Protein AF-A0A2M7JPV6-F1 (afdb_monomer)

pLDDT: mean 78.29, std 13.8, range [40.5, 92.5]

Radius of gyration: 16.71 Å; Cα contacts (8 Å, |Δi|>4): 72; chains: 1; bounding box: 53×24×43 Å

Structure (mmCIF, N/CA/C/O backbone):
data_AF-A0A2M7JPV6-F1
#
_entry.id   AF-A0A2M7JPV6-F1
#
loop_
_atom_site.group_PDB
_atom_site.id
_atom_site.type_symbol
_atom_site.label_atom_id
_atom_site.label_alt_id
_atom_site.label_comp_id
_atom_site.label_asym_id
_atom_site.label_entity_id
_atom_site.label_seq_id
_atom_site.pdbx_PDB_ins_code
_atom_site.Cartn_x
_atom_site.Cartn_y
_atom_site.Cartn_z
_atom_site.occupancy
_atom_site.B_iso_or_equiv
_atom_site.auth_seq_id
_atom_site.auth_comp_id
_atom_site.auth_asym_id
_atom_site.auth_atom_id
_atom_site.pdbx_PDB_model_num
ATOM 1 N N . MET A 1 1 ? -37.017 -0.471 2.748 1.00 40.50 1 MET A N 1
ATOM 2 C CA . MET A 1 1 ? -36.386 -0.276 4.065 1.00 40.50 1 MET A CA 1
ATOM 3 C C . MET A 1 1 ? -35.110 0.481 3.758 1.00 40.50 1 MET A C 1
ATOM 5 O O . MET A 1 1 ? -34.078 -0.127 3.530 1.00 40.50 1 MET A O 1
ATOM 9 N N . GLU A 1 2 ? -35.266 1.781 3.513 1.00 44.31 2 GLU A N 1
ATOM 10 C CA . GLU A 1 2 ? -34.150 2.700 3.302 1.00 44.31 2 GLU A CA 1
ATOM 11 C C . GLU A 1 2 ? -33.531 2.916 4.681 1.00 44.31 2 GLU A C 1
ATOM 13 O O . GLU A 1 2 ? -34.176 3.471 5.568 1.00 44.31 2 GLU A O 1
ATOM 18 N N . GLU A 1 3 ? -32.347 2.347 4.902 1.00 50.41 3 GLU A N 1
ATOM 19 C CA . GLU A 1 3 ? -31.538 2.665 6.072 1.00 50.41 3 GLU A CA 1
ATOM 20 C C . GLU A 1 3 ? -31.143 4.138 5.950 1.00 50.41 3 GLU A C 1
ATOM 22 O O . GLU A 1 3 ? -30.344 4.507 5.086 1.00 50.41 3 GLU A O 1
ATOM 27 N N . GLU A 1 4 ? -31.741 4.993 6.783 1.00 46.75 4 GLU A N 1
ATOM 28 C CA . GLU A 1 4 ? -31.228 6.337 7.026 1.00 46.75 4 GLU A CA 1
ATOM 29 C C . GLU A 1 4 ? -29.856 6.190 7.683 1.00 46.75 4 GLU A C 1
ATOM 31 O O . GLU A 1 4 ? -29.722 6.073 8.898 1.00 46.75 4 GLU A O 1
ATOM 36 N N . MET A 1 5 ? -28.833 6.098 6.839 1.00 48.84 5 MET A N 1
ATOM 37 C CA . MET A 1 5 ? -27.442 6.035 7.244 1.00 48.84 5 MET A CA 1
ATOM 38 C C . MET A 1 5 ? -27.105 7.382 7.891 1.00 48.84 5 MET A C 1
ATOM 40 O O . MET A 1 5 ? -27.001 8.404 7.206 1.00 48.84 5 MET A O 1
ATOM 44 N N . ASP A 1 6 ? -27.028 7.387 9.224 1.00 55.44 6 ASP A N 1
ATOM 45 C CA . ASP A 1 6 ? -26.794 8.571 10.043 1.00 55.44 6 ASP A CA 1
ATOM 46 C C . ASP A 1 6 ? -25.567 9.327 9.512 1.00 55.44 6 ASP A C 1
ATOM 48 O O . ASP A 1 6 ? -24.463 8.793 9.371 1.00 55.44 6 ASP A O 1
ATOM 52 N N . SER A 1 7 ? -25.766 10.603 9.190 1.00 57.72 7 SER A N 1
ATOM 53 C CA . SER A 1 7 ? -24.721 11.516 8.722 1.00 57.72 7 SER A CA 1
ATOM 54 C C . SER A 1 7 ? -23.476 11.567 9.630 1.00 57.72 7 SER A C 1
ATOM 56 O O . SER A 1 7 ? -22.395 11.941 9.159 1.00 57.72 7 SER A O 1
ATOM 58 N N . GLY A 1 8 ? -23.599 11.163 10.903 1.00 54.12 8 GLY A N 1
ATOM 59 C CA . GLY A 1 8 ? -22.485 10.942 11.829 1.00 54.12 8 GLY A CA 1
ATOM 60 C C . GLY A 1 8 ? -21.592 9.753 11.455 1.00 54.12 8 GLY A C 1
ATOM 61 O O . GLY A 1 8 ? -20.374 9.920 11.382 1.00 54.12 8 GLY A O 1
ATOM 62 N N . GLU A 1 9 ? -22.172 8.594 11.127 1.00 51.44 9 GLU A N 1
ATOM 63 C CA . GLU A 1 9 ? -21.420 7.409 10.686 1.00 51.44 9 GLU A CA 1
ATOM 64 C C . GLU A 1 9 ? -20.731 7.667 9.342 1.00 51.44 9 GLU A C 1
ATOM 66 O O . GLU A 1 9 ? -19.546 7.385 9.183 1.00 51.44 9 GLU A O 1
ATOM 71 N N . LEU A 1 10 ? -21.415 8.299 8.384 1.00 53.50 10 LEU A N 1
ATOM 72 C CA . LEU A 1 10 ? -20.818 8.668 7.093 1.00 53.50 10 LEU A CA 1
ATOM 73 C C . LEU A 1 10 ? -19.556 9.527 7.244 1.00 53.50 10 LEU A C 1
ATOM 75 O O . LEU A 1 10 ? -18.565 9.312 6.547 1.00 53.50 10 LEU A O 1
ATOM 79 N N . LYS A 1 11 ? -19.560 10.487 8.173 1.00 55.19 11 LYS A N 1
ATOM 80 C CA . LYS A 1 11 ? -18.380 11.313 8.475 1.00 55.19 11 LYS A CA 1
ATOM 81 C C . LYS A 1 11 ? -17.237 10.499 9.077 1.00 55.19 11 LYS A C 1
ATOM 83 O O . LYS A 1 11 ? -16.074 10.790 8.806 1.00 55.19 11 LYS A O 1
ATOM 88 N N . GLU A 1 12 ? -17.567 9.484 9.864 1.00 56.62 12 GLU A N 1
ATOM 89 C CA . GLU A 1 12 ? -16.621 8.561 10.487 1.00 56.62 12 GLU A CA 1
ATOM 90 C C . GLU A 1 12 ? -15.955 7.624 9.458 1.00 56.62 12 GLU A C 1
ATOM 92 O O . GLU A 1 12 ? -14.770 7.296 9.580 1.00 56.62 12 GLU A O 1
ATOM 97 N N . TRP A 1 13 ? -16.694 7.252 8.406 1.00 54.31 13 TRP A N 1
ATOM 98 C CA . TRP A 1 13 ? -16.204 6.478 7.259 1.00 54.31 13 TRP A CA 1
ATOM 99 C C . TRP A 1 13 ? -15.408 7.316 6.247 1.00 54.31 13 TRP A C 1
ATOM 101 O O . TRP A 1 13 ? -14.476 6.804 5.631 1.00 54.31 13 TRP A O 1
ATOM 111 N N . VAL A 1 14 ? -15.747 8.599 6.080 1.00 47.47 14 VAL A N 1
ATOM 112 C CA . VAL A 1 14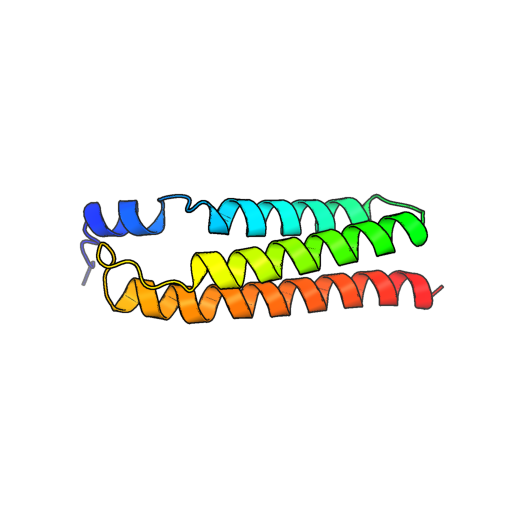 ? -15.086 9.525 5.134 1.00 47.47 14 VAL A CA 1
ATOM 113 C C . VAL A 1 14 ? -13.873 10.235 5.754 1.00 47.47 14 VAL A C 1
ATOM 115 O O . VAL A 1 14 ? -13.045 10.799 5.037 1.00 47.47 14 VAL A O 1
ATOM 118 N N . GLY A 1 15 ? -13.730 10.206 7.081 1.00 55.56 15 GLY A N 1
ATOM 119 C CA . GLY A 1 15 ? -12.593 10.794 7.782 1.00 55.56 15 GLY A CA 1
ATOM 120 C C . GLY A 1 15 ? -11.280 10.114 7.398 1.00 55.56 15 GLY A C 1
ATOM 121 O O . GLY A 1 15 ? -10.957 9.061 7.939 1.00 55.56 15 GLY A O 1
ATOM 122 N N . ILE A 1 16 ? -10.515 10.741 6.496 1.00 59.03 16 ILE A N 1
ATOM 123 C CA . ILE A 1 16 ? -9.169 10.308 6.095 1.00 59.03 16 ILE A CA 1
ATOM 124 C C . ILE A 1 16 ? -8.315 10.185 7.357 1.00 59.03 16 ILE A C 1
ATOM 126 O O . ILE A 1 16 ? -7.917 11.191 7.955 1.00 59.03 16 ILE A O 1
ATOM 130 N N . LYS A 1 17 ? -8.021 8.953 7.776 1.00 69.31 17 LYS A N 1
ATOM 131 C CA . LYS A 1 17 ? -7.093 8.717 8.877 1.00 69.31 17 LYS A CA 1
ATOM 132 C C . LYS A 1 17 ? -5.662 8.824 8.35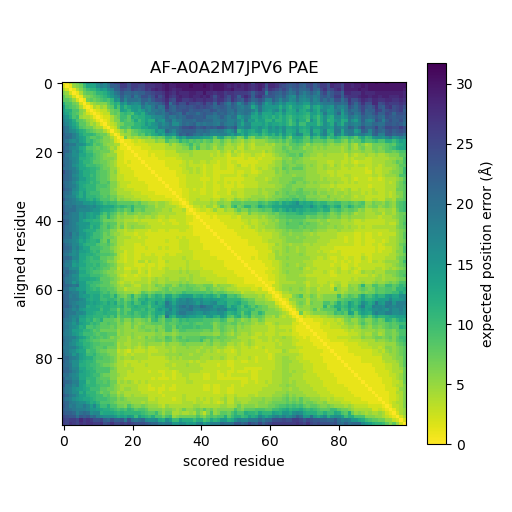3 1.00 69.31 17 LYS A C 1
ATOM 134 O O . LYS A 1 17 ? -5.395 8.525 7.190 1.00 69.31 17 LYS A O 1
ATOM 139 N N . PRO A 1 18 ? -4.693 9.202 9.203 1.00 71.69 18 PRO A N 1
ATOM 140 C CA . PRO A 1 18 ? -3.287 9.261 8.800 1.00 71.69 18 PRO A CA 1
ATOM 141 C C . PRO A 1 18 ? -2.764 7.916 8.265 1.00 71.69 18 PRO A C 1
ATOM 143 O O . PRO A 1 18 ? -1.867 7.894 7.427 1.00 71.69 18 PRO A O 1
ATOM 146 N N . ALA A 1 19 ? -3.354 6.793 8.691 1.00 79.31 19 ALA A N 1
ATOM 147 C CA . ALA A 1 19 ? -3.065 5.476 8.131 1.00 79.31 19 ALA A CA 1
ATOM 148 C C . ALA A 1 19 ? -3.501 5.338 6.659 1.00 79.31 19 ALA A C 1
ATOM 150 O O . ALA A 1 19 ? -2.805 4.693 5.877 1.00 79.31 19 ALA A O 1
ATOM 151 N N . ASP A 1 20 ? -4.593 5.984 6.249 1.00 79.31 20 ASP A N 1
ATOM 152 C CA . ASP A 1 20 ? -5.086 5.929 4.869 1.00 79.31 20 ASP A CA 1
ATOM 153 C C . ASP A 1 20 ? -4.148 6.684 3.923 1.00 79.31 20 ASP A C 1
ATOM 155 O O . ASP A 1 20 ? -3.896 6.226 2.812 1.00 79.31 20 ASP A O 1
ATOM 159 N N . LEU A 1 21 ? -3.523 7.774 4.389 1.00 83.19 21 LEU A N 1
ATOM 160 C CA . LEU A 1 21 ? -2.478 8.474 3.630 1.00 83.19 21 LEU A CA 1
ATOM 161 C C . LEU A 1 21 ? -1.286 7.566 3.310 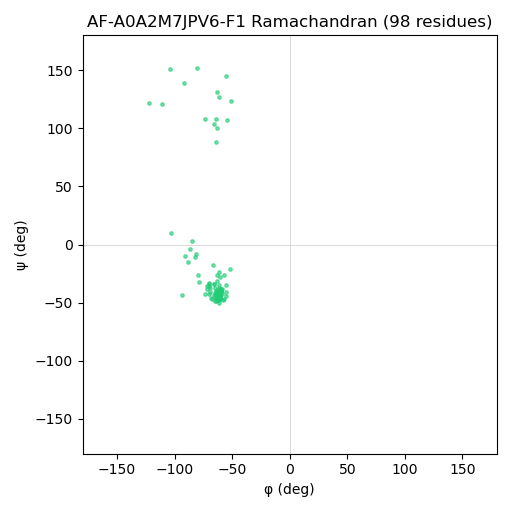1.00 83.19 21 LEU A C 1
ATOM 163 O O . LEU A 1 21 ? -0.739 7.638 2.211 1.00 83.19 21 LEU A O 1
ATOM 167 N N . LEU A 1 22 ? -0.899 6.690 4.239 1.00 85.31 22 LEU A N 1
ATOM 168 C CA . LEU A 1 22 ? 0.184 5.728 4.023 1.00 85.31 22 LEU A CA 1
ATOM 169 C C . LEU A 1 22 ? -0.214 4.644 3.011 1.00 85.31 22 LEU A C 1
ATOM 171 O O . LEU A 1 22 ? 0.605 4.251 2.177 1.00 85.31 22 LEU A O 1
ATOM 175 N N . VAL A 1 23 ? -1.474 4.195 3.034 1.00 85.06 23 VAL A N 1
ATOM 176 C CA . VAL A 1 23 ? -2.007 3.283 2.008 1.00 85.06 23 VAL A CA 1
ATOM 177 C C . VAL A 1 23 ? -2.007 3.971 0.642 1.00 85.06 23 VAL A C 1
ATOM 179 O O . VAL A 1 23 ? -1.477 3.407 -0.312 1.00 85.06 23 VAL A O 1
ATOM 182 N N . TYR A 1 24 ? -2.491 5.213 0.546 1.00 85.94 24 TYR A N 1
ATOM 183 C CA . TYR A 1 24 ? -2.470 5.974 -0.706 1.00 85.94 24 TYR A CA 1
ATOM 184 C C . TYR A 1 24 ? -1.051 6.207 -1.224 1.00 85.94 24 TYR A C 1
ATOM 186 O O . TYR A 1 24 ? -0.803 6.018 -2.413 1.00 85.94 24 TYR A O 1
ATOM 194 N N . ALA A 1 25 ? -0.099 6.540 -0.350 1.00 86.69 25 ALA A N 1
ATOM 195 C CA . ALA A 1 25 ? 1.307 6.666 -0.725 1.00 86.69 25 ALA A CA 1
ATOM 196 C C . ALA A 1 25 ? 1.872 5.343 -1.273 1.00 86.69 25 ALA A C 1
ATOM 198 O O . ALA A 1 25 ? 2.596 5.342 -2.269 1.00 86.69 25 ALA A O 1
ATOM 199 N N . SER A 1 26 ? 1.479 4.211 -0.681 1.00 86.81 26 SER A N 1
ATOM 200 C CA . SER A 1 26 ? 1.847 2.881 -1.180 1.00 86.81 26 SER A CA 1
ATOM 201 C C . SER A 1 26 ? 1.238 2.602 -2.559 1.00 86.81 26 SER A C 1
ATOM 203 O O . SER A 1 26 ? 1.928 2.109 -3.450 1.00 86.81 26 SER A O 1
ATOM 205 N N . CYS A 1 27 ? -0.027 2.971 -2.782 1.00 87.06 27 CYS A N 1
ATOM 206 C CA . CYS A 1 27 ? -0.674 2.859 -4.091 1.00 87.06 27 CYS A CA 1
ATOM 207 C C . CYS A 1 27 ? 0.021 3.722 -5.152 1.00 87.06 27 CYS A C 1
ATOM 209 O O . CYS A 1 27 ? 0.265 3.245 -6.258 1.00 87.06 27 CYS A O 1
ATOM 211 N N . VAL A 1 28 ? 0.394 4.962 -4.820 1.00 89.62 28 VAL A N 1
ATOM 212 C CA . VAL A 1 28 ? 1.151 5.842 -5.725 1.00 89.62 28 VAL A CA 1
ATOM 213 C C . VAL A 1 28 ? 2.501 5.223 -6.080 1.00 89.62 28 VAL A C 1
ATOM 215 O O . VAL A 1 28 ? 2.884 5.246 -7.248 1.00 89.62 28 VAL A O 1
ATOM 218 N N . ALA A 1 29 ? 3.196 4.614 -5.115 1.00 89.31 29 ALA A N 1
ATOM 219 C CA . ALA A 1 29 ? 4.452 3.915 -5.378 1.00 89.31 29 ALA A CA 1
ATOM 220 C C . ALA A 1 29 ? 4.267 2.740 -6.355 1.00 89.31 29 ALA A C 1
ATOM 222 O O . ALA A 1 29 ? 5.072 2.586 -7.270 1.00 89.31 29 ALA A O 1
ATOM 223 N N . ILE A 1 30 ? 3.189 1.958 -6.229 1.00 88.31 30 ILE A N 1
ATOM 224 C CA . ILE A 1 30 ? 2.851 0.881 -7.181 1.00 88.31 30 ILE A CA 1
ATOM 225 C C . ILE A 1 30 ? 2.580 1.439 -8.572 1.00 88.31 30 ILE A C 1
ATOM 227 O O . ILE A 1 30 ? 3.125 0.933 -9.549 1.00 88.31 30 ILE A O 1
ATOM 231 N N . VAL A 1 31 ? 1.774 2.496 -8.678 1.00 88.25 31 VAL A N 1
ATOM 232 C CA . VAL A 1 31 ? 1.500 3.144 -9.966 1.00 88.25 31 VAL A CA 1
ATOM 233 C C . VAL A 1 31 ? 2.799 3.664 -10.588 1.00 88.25 31 VAL A C 1
ATOM 235 O O . VAL A 1 31 ? 3.020 3.463 -11.778 1.00 88.25 31 VAL A O 1
ATOM 238 N N . ALA A 1 32 ? 3.699 4.252 -9.795 1.00 87.88 32 ALA A N 1
ATOM 239 C CA . ALA A 1 32 ? 4.997 4.729 -10.267 1.00 87.88 32 ALA A CA 1
ATOM 240 C C . ALA A 1 32 ? 5.888 3.602 -10.826 1.00 87.88 32 ALA A C 1
ATOM 242 O O . ALA A 1 32 ? 6.576 3.824 -11.824 1.00 87.88 32 ALA A O 1
ATOM 243 N N . MET A 1 33 ? 5.837 2.388 -10.261 1.00 86.62 33 MET A N 1
ATOM 244 C CA . MET A 1 33 ? 6.578 1.235 -10.801 1.00 86.62 33 MET A CA 1
ATOM 245 C C . MET A 1 33 ? 6.182 0.925 -12.252 1.00 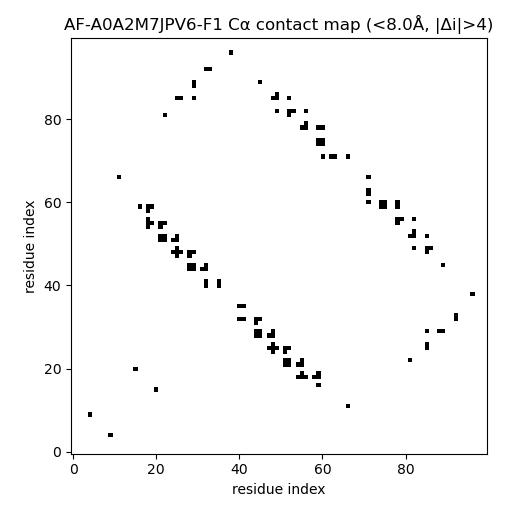86.62 33 MET A C 1
ATOM 247 O O . MET A 1 33 ? 7.042 0.671 -13.089 1.00 86.62 33 MET A O 1
ATOM 251 N N . TYR A 1 34 ? 4.899 1.048 -12.612 1.00 84.25 34 TYR A N 1
ATOM 252 C CA . TYR A 1 34 ? 4.449 0.797 -13.991 1.00 84.25 34 TYR A CA 1
ATOM 253 C C . TYR A 1 34 ? 5.047 1.762 -15.025 1.00 84.25 34 TYR A C 1
ATOM 255 O O . TYR A 1 34 ? 5.176 1.403 -16.196 1.00 84.25 34 TYR A O 1
ATOM 263 N N . PHE A 1 35 ? 5.431 2.971 -14.614 1.00 86.06 35 PHE A N 1
ATOM 264 C CA . PHE A 1 35 ? 6.054 3.959 -15.500 1.00 86.06 35 PHE A CA 1
ATOM 265 C C . PHE A 1 35 ? 7.580 3.863 -15.532 1.00 86.06 35 PHE A C 1
ATOM 267 O O . PHE A 1 35 ? 8.226 4.503 -16.368 1.00 86.06 35 PHE A O 1
ATOM 274 N N . THR A 1 36 ? 8.171 3.067 -14.644 1.00 83.25 36 THR A N 1
ATOM 275 C CA . THR A 1 36 ? 9.618 3.001 -14.497 1.00 83.25 36 THR A CA 1
ATOM 276 C C . THR A 1 36 ? 10.200 1.903 -15.389 1.00 83.25 36 THR A C 1
ATOM 278 O O . THR A 1 36 ? 9.645 0.819 -15.544 1.00 83.25 36 THR A O 1
ATOM 281 N N . LYS A 1 37 ? 11.337 2.193 -16.035 1.00 81.75 37 LYS A N 1
ATOM 282 C CA . LYS A 1 37 ? 12.030 1.265 -16.954 1.00 81.75 37 LYS A CA 1
ATOM 283 C C . LYS A 1 37 ? 13.271 0.609 -16.338 1.00 81.75 37 LYS A C 1
ATOM 285 O O . LYS A 1 37 ? 14.065 0.009 -17.052 1.00 81.75 37 LYS A O 1
ATOM 290 N N . SER A 1 38 ? 13.470 0.767 -15.033 1.00 83.38 38 SER A N 1
ATOM 291 C CA . SER A 1 38 ? 14.645 0.274 -14.318 1.00 83.38 38 SE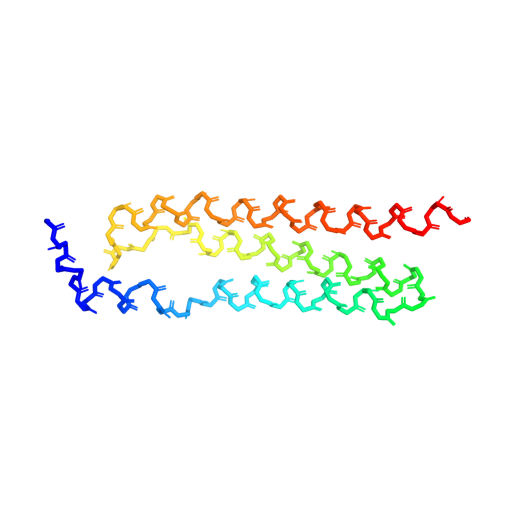R A CA 1
ATOM 292 C C . SER A 1 38 ? 14.214 -0.659 -13.200 1.00 83.38 38 SER A C 1
ATOM 294 O O . SER A 1 38 ? 13.514 -0.240 -12.279 1.00 83.38 38 SER A O 1
ATOM 296 N N . ILE A 1 39 ? 14.705 -1.897 -13.247 1.00 84.81 39 ILE A N 1
ATOM 297 C CA . ILE A 1 39 ? 14.432 -2.909 -12.223 1.00 84.81 39 ILE A CA 1
ATOM 298 C C . ILE A 1 39 ? 14.927 -2.490 -10.832 1.00 84.81 39 ILE A C 1
ATOM 300 O O . ILE A 1 39 ? 14.354 -2.878 -9.815 1.00 84.81 39 ILE A O 1
ATOM 304 N N . LEU A 1 40 ? 15.970 -1.655 -10.782 1.00 87.19 40 LEU A N 1
ATOM 305 C CA . LEU A 1 40 ? 16.542 -1.145 -9.538 1.00 87.19 40 LEU A CA 1
ATOM 306 C C . LEU A 1 40 ? 15.597 -0.145 -8.858 1.00 87.19 40 LEU A C 1
ATOM 308 O O . LEU A 1 40 ? 15.398 -0.210 -7.646 1.00 87.19 40 LEU A O 1
ATOM 312 N N . LEU A 1 41 ? 14.983 0.747 -9.643 1.00 87.69 41 LEU A N 1
ATOM 313 C CA . LEU A 1 41 ? 13.979 1.689 -9.143 1.00 87.69 41 LEU A CA 1
ATOM 314 C C . LEU A 1 41 ? 12.684 0.971 -8.752 1.00 87.69 41 LEU A C 1
A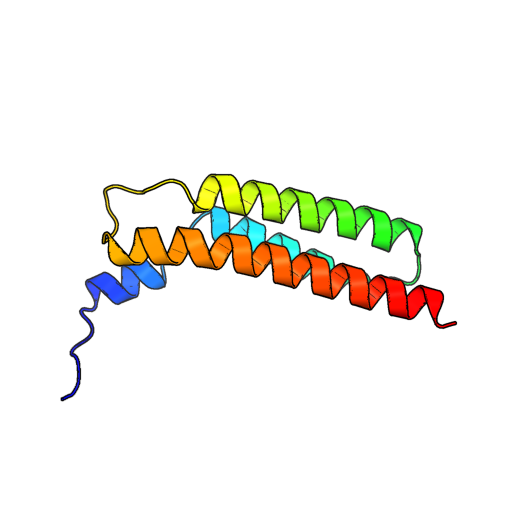TOM 316 O O . LEU A 1 41 ? 12.136 1.281 -7.698 1.00 87.69 41 LEU A O 1
ATOM 320 N N . ASP A 1 42 ? 12.242 -0.015 -9.536 1.00 86.81 42 ASP A N 1
ATOM 321 C CA . ASP A 1 42 ? 11.073 -0.839 -9.195 1.00 86.81 42 ASP A CA 1
ATOM 322 C C . ASP A 1 42 ? 11.276 -1.585 -7.878 1.00 86.81 42 ASP A C 1
ATOM 324 O O . ASP A 1 42 ? 10.401 -1.585 -7.014 1.00 86.81 42 ASP A O 1
ATOM 328 N N . SER A 1 43 ? 12.466 -2.155 -7.679 1.00 86.94 43 SER A N 1
ATOM 329 C CA . SER A 1 43 ? 12.827 -2.818 -6.425 1.00 86.94 43 SER A CA 1
ATOM 330 C C . SER A 1 43 ? 12.785 -1.846 -5.248 1.00 86.94 43 SER A C 1
ATOM 332 O O . SER A 1 43 ? 12.149 -2.144 -4.237 1.00 86.94 43 SER A O 1
ATOM 334 N N . ALA A 1 44 ? 13.379 -0.657 -5.381 1.00 91.88 44 ALA A N 1
ATOM 335 C CA . ALA A 1 44 ? 13.344 0.357 -4.328 1.00 91.88 44 ALA A CA 1
ATOM 336 C C . ALA A 1 44 ? 11.910 0.816 -4.010 1.00 91.88 44 ALA A C 1
ATOM 338 O O . ALA A 1 44 ? 11.512 0.838 -2.844 1.00 91.88 44 ALA A O 1
ATOM 339 N N . LEU A 1 45 ? 11.110 1.117 -5.037 1.00 89.94 45 LEU A N 1
ATOM 340 C CA . LEU A 1 45 ? 9.702 1.488 -4.889 1.00 89.94 45 LEU A CA 1
ATOM 341 C C . LEU A 1 45 ? 8.902 0.370 -4.216 1.00 89.94 45 LEU A C 1
ATOM 343 O O . LEU A 1 45 ? 8.047 0.661 -3.382 1.00 89.94 45 LEU A O 1
ATOM 347 N N . SER A 1 46 ? 9.165 -0.897 -4.554 1.00 89.94 46 SER A N 1
ATOM 348 C CA . SER A 1 46 ? 8.453 -2.041 -3.975 1.00 89.94 46 SER A CA 1
ATOM 349 C C . SER A 1 46 ? 8.702 -2.168 -2.479 1.00 89.94 46 SER A C 1
ATOM 351 O O . SER A 1 46 ? 7.756 -2.342 -1.712 1.00 89.94 46 SER A O 1
ATOM 353 N N . VAL A 1 47 ? 9.949 -1.968 -2.042 1.00 92.50 47 VAL A N 1
ATOM 354 C CA . VAL A 1 47 ? 10.301 -1.959 -0.619 1.00 92.50 47 VAL A CA 1
ATOM 355 C C . VAL A 1 47 ? 9.602 -0.799 0.085 1.00 92.50 47 VAL A C 1
ATOM 357 O O . VAL A 1 47 ? 9.004 -0.999 1.140 1.00 92.50 47 VAL A O 1
ATOM 360 N N . VAL A 1 48 ? 9.614 0.397 -0.512 1.00 92.31 48 VAL A N 1
ATOM 361 C CA . VAL A 1 48 ? 8.931 1.574 0.044 1.00 92.31 48 VAL A CA 1
ATOM 362 C C . VAL A 1 48 ? 7.425 1.330 0.178 1.00 92.31 48 VAL A C 1
ATOM 364 O O . VAL A 1 48 ? 6.869 1.582 1.245 1.00 92.31 48 VAL A O 1
ATOM 367 N N . ALA A 1 49 ? 6.770 0.788 -0.852 1.00 89.50 49 ALA A N 1
ATOM 368 C CA . ALA A 1 49 ? 5.341 0.475 -0.830 1.00 89.50 49 ALA A CA 1
ATOM 369 C C . ALA A 1 49 ? 4.988 -0.552 0.260 1.00 89.50 49 ALA A C 1
ATOM 371 O O . ALA A 1 49 ? 4.007 -0.376 0.982 1.00 89.50 49 ALA A O 1
ATOM 372 N N . ILE A 1 50 ? 5.807 -1.597 0.425 1.00 91.06 50 ILE A N 1
ATOM 373 C CA . ILE A 1 50 ? 5.610 -2.609 1.471 1.00 91.06 50 ILE A CA 1
ATOM 374 C C . ILE A 1 50 ? 5.764 -1.986 2.858 1.00 91.06 50 ILE A C 1
ATOM 376 O O . ILE A 1 50 ? 4.901 -2.179 3.711 1.00 91.06 50 ILE A O 1
ATOM 380 N N . VAL A 1 51 ? 6.833 -1.219 3.094 1.00 92.06 51 VAL A N 1
ATOM 381 C CA . VAL A 1 51 ? 7.092 -0.593 4.400 1.00 92.06 51 VAL A CA 1
ATOM 382 C C . VAL A 1 51 ? 5.967 0.370 4.773 1.00 92.06 51 VAL A C 1
ATOM 384 O O . VAL A 1 51 ? 5.449 0.296 5.887 1.00 92.06 51 VAL A O 1
ATOM 387 N N . LEU A 1 52 ? 5.541 1.229 3.844 1.00 89.38 52 LEU A N 1
ATOM 388 C CA . LEU A 1 52 ? 4.433 2.159 4.068 1.00 89.38 52 LEU A CA 1
ATOM 389 C C . LEU A 1 52 ? 3.129 1.422 4.394 1.00 89.38 52 LEU A C 1
ATOM 391 O O . LEU A 1 52 ? 2.422 1.825 5.319 1.00 89.38 52 LEU A O 1
ATOM 395 N N . CYS A 1 53 ? 2.840 0.318 3.705 1.00 88.06 53 CYS A N 1
ATOM 396 C CA . CYS A 1 53 ? 1.644 -0.472 3.970 1.00 88.06 53 CYS A CA 1
ATOM 397 C C . CYS A 1 53 ? 1.712 -1.249 5.296 1.00 88.06 53 CYS A C 1
ATOM 399 O O . CYS A 1 53 ? 0.719 -1.348 6.014 1.00 88.06 53 CYS A O 1
ATOM 401 N N . ILE A 1 54 ? 2.881 -1.758 5.690 1.00 88.56 54 ILE A N 1
ATOM 402 C CA . ILE A 1 54 ? 3.049 -2.385 7.009 1.00 88.56 54 ILE A CA 1
ATOM 403 C C . ILE A 1 54 ? 2.813 -1.350 8.113 1.00 88.56 54 ILE A C 1
ATOM 405 O O . ILE A 1 54 ? 2.063 -1.610 9.055 1.00 88.56 54 ILE A O 1
ATOM 409 N N . ILE A 1 55 ? 3.408 -0.159 7.988 1.00 87.69 55 ILE A N 1
ATOM 410 C CA . ILE A 1 55 ? 3.204 0.928 8.954 1.00 87.69 55 ILE A CA 1
ATOM 411 C C . ILE A 1 55 ? 1.724 1.328 8.988 1.00 87.69 55 ILE A C 1
ATOM 413 O O . ILE A 1 55 ? 1.171 1.493 10.077 1.00 87.69 55 ILE A O 1
ATOM 417 N N . SER A 1 56 ? 1.059 1.423 7.832 1.00 86.06 56 SER A N 1
ATOM 418 C CA . SER A 1 56 ? -0.371 1.735 7.779 1.00 86.06 56 SER A CA 1
ATOM 419 C C . SER A 1 56 ? -1.221 0.679 8.480 1.00 86.06 56 SER A C 1
ATOM 421 O O . SER A 1 56 ? -2.142 1.046 9.202 1.00 86.06 56 SER A O 1
ATOM 423 N N . CYS A 1 57 ? -0.870 -0.607 8.374 1.00 85.31 57 CYS A N 1
ATOM 424 C CA . CYS A 1 57 ? -1.529 -1.668 9.130 1.00 85.31 57 CYS A CA 1
ATOM 425 C C . CYS A 1 57 ? -1.361 -1.468 10.638 1.00 85.31 57 CYS A C 1
ATOM 427 O O . CYS A 1 57 ? -2.347 -1.473 11.370 1.00 85.31 57 CYS A O 1
ATOM 429 N N . PHE A 1 58 ? -0.139 -1.247 11.127 1.00 83.62 58 PHE A N 1
ATOM 430 C CA . PHE A 1 58 ? 0.089 -1.051 12.564 1.00 83.62 58 PHE A CA 1
ATOM 431 C C . PHE A 1 58 ? -0.645 0.173 13.122 1.00 83.62 58 PHE A C 1
ATOM 433 O O . PHE A 1 58 ? -1.219 0.106 14.210 1.00 83.62 58 PHE A O 1
ATOM 440 N N . VAL A 1 59 ? -0.639 1.282 12.383 1.00 83.25 59 VAL A N 1
ATOM 441 C CA . VAL A 1 59 ? -1.304 2.523 12.799 1.00 83.25 59 VAL A CA 1
ATOM 442 C C . VAL A 1 59 ? -2.824 2.398 12.673 1.00 83.25 59 VAL A C 1
ATOM 444 O O . VAL A 1 59 ? -3.548 2.817 13.571 1.00 83.25 59 VAL A O 1
ATOM 447 N N . GLY A 1 60 ? -3.311 1.804 11.587 1.00 76.81 60 GLY A N 1
ATOM 448 C CA . GLY A 1 60 ? -4.727 1.722 11.241 1.00 76.81 60 GLY A CA 1
ATOM 449 C C . GLY A 1 60 ? -5.513 0.642 11.988 1.00 76.81 60 GLY A C 1
ATOM 450 O O . GLY A 1 60 ? -6.714 0.799 12.200 1.00 76.81 60 GLY A O 1
ATOM 451 N N . MET A 1 61 ? -4.852 -0.431 12.437 1.00 80.44 61 MET A N 1
ATOM 452 C CA . MET A 1 61 ? -5.475 -1.491 13.245 1.00 80.44 61 MET A CA 1
ATOM 453 C C . MET A 1 61 ? -5.598 -1.142 14.734 1.00 80.44 61 MET A C 1
ATOM 455 O O . MET A 1 61 ? -6.222 -1.904 15.484 1.00 80.44 61 MET A O 1
ATOM 459 N N . ARG A 1 62 ? -5.003 -0.031 15.195 1.00 80.19 62 ARG A N 1
ATOM 460 C CA . ARG A 1 62 ? -5.210 0.438 16.570 1.00 80.19 62 ARG A CA 1
ATOM 461 C C . ARG A 1 62 ? -6.688 0.750 16.775 1.00 80.19 62 ARG A C 1
ATOM 463 O O . ARG A 1 62 ? -7.283 1.495 16.001 1.00 80.19 62 ARG A O 1
ATOM 470 N N . ALA A 1 63 ? -7.255 0.159 17.824 1.00 69.94 63 ALA A N 1
ATOM 471 C CA . ALA A 1 63 ? -8.622 0.440 18.225 1.00 69.94 63 ALA A CA 1
ATOM 472 C C . ALA A 1 63 ? -8.727 1.909 18.641 1.00 69.94 63 ALA A C 1
ATOM 474 O O . ALA A 1 63 ? -7.895 2.402 19.402 1.00 69.94 63 ALA A O 1
ATOM 475 N N . ASP A 1 64 ? -9.734 2.587 18.112 1.00 72.12 64 ASP A N 1
ATOM 476 C CA . ASP A 1 64 ? -10.051 3.967 18.449 1.00 72.12 64 ASP A CA 1
ATOM 477 C C . ASP A 1 64 ? -11.366 3.958 19.224 1.00 72.12 64 ASP A C 1
ATOM 479 O O . ASP A 1 64 ? -12.376 3.442 18.739 1.00 72.12 64 ASP A O 1
ATOM 483 N N . GLU A 1 65 ? -11.322 4.468 20.451 1.00 71.75 65 GLU A N 1
ATOM 484 C CA . GLU A 1 65 ? -12.450 4.488 21.391 1.00 71.75 65 GLU A CA 1
ATOM 485 C C . GLU A 1 65 ? -13.591 5.392 20.902 1.00 71.75 65 GLU A C 1
ATOM 487 O O . GLU A 1 65 ? -14.724 5.248 21.348 1.00 71.75 65 GLU A O 1
ATOM 492 N N . ASN A 1 66 ? -13.302 6.286 19.947 1.00 69.00 66 ASN A N 1
ATOM 493 C CA . ASN A 1 66 ? -14.277 7.187 19.334 1.00 69.00 66 ASN A CA 1
ATOM 494 C C . ASN A 1 66 ? -15.017 6.569 18.142 1.00 69.00 66 ASN A C 1
ATOM 496 O O . ASN A 1 66 ? -15.869 7.235 17.563 1.00 69.00 66 ASN A O 1
ATOM 500 N N . LEU A 1 67 ? -14.664 5.346 17.732 1.00 68.12 67 LEU A N 1
ATOM 501 C CA . LEU A 1 67 ? -15.309 4.663 16.615 1.00 68.12 67 LEU A CA 1
ATOM 502 C C . LEU A 1 67 ? -16.263 3.574 17.093 1.00 68.12 67 LEU A C 1
ATOM 504 O O . LEU A 1 67 ? -15.995 2.882 18.081 1.00 68.12 67 LEU A O 1
ATOM 508 N N . SER A 1 68 ? -17.301 3.316 16.299 1.00 74.75 68 SER A N 1
ATOM 509 C CA . SER A 1 68 ? -18.153 2.142 16.495 1.00 74.75 68 SER A CA 1
ATOM 510 C C . SER A 1 68 ? -17.329 0.843 16.503 1.00 74.75 68 SER A C 1
ATOM 512 O O . SER A 1 68 ? -16.344 0.678 15.769 1.00 74.75 68 SER A O 1
ATOM 514 N N . GLY A 1 69 ? -17.747 -0.126 17.326 1.00 74.94 69 GLY A N 1
ATOM 515 C CA . GLY A 1 69 ? -17.113 -1.445 17.405 1.00 74.94 69 GLY A CA 1
ATOM 516 C C . GLY A 1 69 ? -17.044 -2.145 16.043 1.00 74.94 69 GLY A C 1
ATOM 517 O O . GLY A 1 69 ? -16.039 -2.786 15.734 1.00 74.94 69 GLY A O 1
ATOM 518 N N . PHE A 1 70 ? -18.056 -1.942 15.192 1.00 76.62 70 PHE A N 1
ATOM 519 C CA . PHE A 1 70 ? -18.069 -2.444 13.818 1.00 76.62 70 PHE A CA 1
ATOM 520 C C . PHE A 1 70 ? -16.957 -1.814 12.968 1.00 76.62 70 PHE A C 1
ATOM 522 O O . PHE A 1 70 ? -16.165 -2.534 12.362 1.00 76.62 70 PHE A O 1
ATOM 529 N N . THR A 1 71 ? -16.811 -0.487 12.997 1.00 75.56 71 THR A N 1
ATOM 530 C CA . THR A 1 71 ? -15.761 0.242 12.269 1.00 75.56 71 THR A CA 1
ATOM 531 C C . THR A 1 71 ? -14.356 -0.203 12.691 1.00 75.56 71 THR A C 1
ATOM 533 O O . THR A 1 71 ? -13.465 -0.358 11.852 1.00 75.56 71 THR A O 1
ATOM 536 N N . ASN A 1 72 ? -14.144 -0.460 13.985 1.00 77.38 72 ASN A N 1
ATOM 537 C CA . ASN A 1 72 ? -12.879 -0.998 14.495 1.00 77.38 72 ASN A CA 1
ATOM 538 C C . ASN A 1 72 ? -12.589 -2.419 13.974 1.00 77.38 72 ASN A C 1
ATOM 540 O O . ASN A 1 72 ? -11.436 -2.740 13.677 1.00 77.38 72 ASN A O 1
ATOM 544 N N . VAL A 1 73 ? -13.610 -3.271 13.828 1.00 81.44 73 VAL A N 1
ATOM 545 C CA . VAL A 1 73 ? -13.462 -4.605 13.220 1.00 81.44 73 VAL A CA 1
ATOM 546 C C . VAL A 1 73 ? -13.157 -4.492 11.730 1.00 81.44 73 VAL A C 1
ATOM 548 O O . VAL A 1 73 ? -12.212 -5.124 11.260 1.00 81.44 73 VAL A O 1
ATOM 551 N N . VAL A 1 74 ? -13.889 -3.649 10.999 1.00 82.19 74 VAL A N 1
ATOM 552 C CA . VAL A 1 74 ? -13.661 -3.427 9.564 1.00 82.19 74 VAL A CA 1
ATOM 553 C C . VAL A 1 74 ? -12.228 -2.965 9.315 1.00 82.19 74 VAL A C 1
ATOM 555 O O . VAL A 1 74 ? -11.538 -3.559 8.492 1.00 82.19 74 VAL A O 1
ATOM 558 N N . LYS A 1 75 ? -11.725 -1.988 10.078 1.00 79.56 75 LYS A N 1
ATOM 559 C CA . LYS A 1 75 ? -10.332 -1.523 9.975 1.00 79.56 75 LYS A CA 1
ATOM 560 C C . LYS A 1 75 ? -9.324 -2.661 10.156 1.00 79.56 75 LYS A C 1
ATOM 562 O O . LYS A 1 75 ? -8.401 -2.795 9.356 1.00 79.56 75 LYS A O 1
ATOM 567 N N . LYS A 1 76 ? -9.531 -3.534 11.146 1.00 81.25 76 LYS A N 1
ATOM 568 C CA . LYS A 1 76 ? -8.663 -4.702 11.383 1.00 81.25 76 LYS A CA 1
ATOM 569 C C . LYS A 1 76 ? -8.623 -5.693 10.223 1.00 81.25 76 LYS A C 1
ATOM 571 O O . LYS A 1 76 ? -7.645 -6.421 10.116 1.00 81.25 76 LYS A O 1
ATOM 576 N N . VAL A 1 77 ? -9.645 -5.725 9.371 1.00 85.50 77 VAL A N 1
ATOM 577 C CA . VAL A 1 77 ? -9.692 -6.595 8.187 1.00 85.50 77 VAL A CA 1
ATOM 578 C C . VAL A 1 77 ? -9.185 -5.869 6.940 1.00 85.50 77 VAL A C 1
ATOM 580 O O . VAL A 1 77 ? -8.392 -6.427 6.185 1.00 85.50 77 VAL A O 1
ATOM 583 N N . VAL A 1 78 ? -9.590 -4.614 6.737 1.00 85.75 78 VAL A N 1
ATOM 584 C CA . VAL A 1 78 ? -9.282 -3.841 5.525 1.00 85.75 78 VAL A CA 1
ATOM 585 C C . VAL A 1 78 ? -7.783 -3.581 5.383 1.00 85.75 78 VAL A C 1
ATOM 587 O O . VAL A 1 78 ? -7.248 -3.800 4.299 1.00 85.75 78 VAL A O 1
ATOM 590 N N . TYR A 1 79 ? -7.077 -3.189 6.451 1.00 84.88 79 TYR A N 1
ATOM 591 C CA . TYR A 1 79 ? -5.638 -2.908 6.344 1.00 84.88 79 TYR A CA 1
ATOM 592 C C . TYR A 1 79 ? -4.811 -4.146 5.929 1.00 84.88 79 TYR A C 1
ATOM 594 O O . TYR A 1 79 ? -4.046 -4.039 4.967 1.00 84.88 79 TYR A O 1
ATOM 602 N N . PRO A 1 80 ? -4.987 -5.337 6.542 1.00 85.56 80 PRO A N 1
ATOM 603 C CA . PRO A 1 80 ? -4.341 -6.558 6.057 1.00 85.56 80 PRO A CA 1
ATOM 604 C C . PRO A 1 80 ? -4.716 -6.928 4.619 1.00 85.56 80 PRO A C 1
ATOM 606 O O . PRO A 1 80 ? -3.848 -7.344 3.854 1.00 85.56 80 PRO A O 1
ATOM 609 N N . VAL A 1 81 ? -5.983 -6.760 4.224 1.00 89.38 81 VAL A N 1
ATOM 610 C CA . VAL A 1 81 ? -6.416 -7.014 2.839 1.00 89.38 81 VAL A CA 1
ATOM 611 C C . VAL A 1 81 ? -5.694 -6.079 1.863 1.00 89.38 81 VAL A C 1
ATOM 613 O O . VAL A 1 81 ? -5.229 -6.537 0.817 1.00 89.38 81 VAL A O 1
ATOM 616 N N . CYS A 1 82 ? -5.515 -4.802 2.214 1.00 88.00 82 CYS A N 1
ATOM 617 C CA . CYS A 1 82 ? -4.717 -3.862 1.425 1.00 88.00 82 CYS A CA 1
ATOM 618 C C . CYS A 1 82 ? -3.255 -4.308 1.301 1.00 88.00 82 CYS A C 1
ATOM 620 O O . CYS A 1 82 ? -2.704 -4.250 0.203 1.00 88.00 82 CYS A O 1
ATOM 622 N N . LEU A 1 83 ? -2.639 -4.807 2.378 1.00 88.00 83 LEU A N 1
ATOM 623 C CA . LEU A 1 83 ? -1.276 -5.344 2.328 1.00 88.00 83 LEU A CA 1
ATOM 624 C C . LEU A 1 83 ? -1.167 -6.528 1.362 1.00 88.00 83 LEU A C 1
ATOM 626 O O . LEU A 1 83 ? -0.256 -6.564 0.535 1.00 88.00 83 LEU A O 1
ATOM 630 N N . VAL A 1 84 ? -2.117 -7.465 1.418 1.00 91.19 84 VAL A N 1
ATOM 631 C CA . VAL A 1 84 ? -2.163 -8.602 0.487 1.00 91.19 84 VAL A CA 1
ATOM 632 C C . VAL A 1 84 ? -2.303 -8.119 -0.958 1.00 91.19 84 VAL A C 1
ATOM 634 O O . VAL A 1 84 ? -1.550 -8.567 -1.820 1.00 91.19 84 VAL A O 1
ATOM 637 N N . ALA A 1 85 ? -3.202 -7.171 -1.231 1.00 90.88 85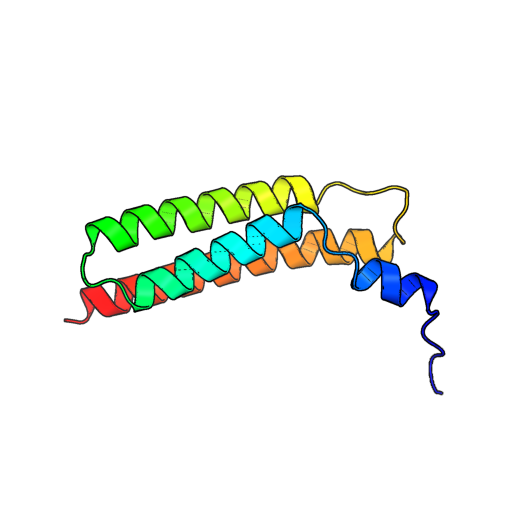 ALA A N 1
ATOM 638 C CA . ALA A 1 85 ? -3.376 -6.614 -2.572 1.00 90.88 85 ALA A CA 1
ATOM 639 C C . ALA A 1 85 ? -2.090 -5.946 -3.093 1.00 90.88 85 ALA A C 1
ATOM 641 O O . ALA A 1 85 ? -1.696 -6.169 -4.237 1.00 90.88 85 ALA A O 1
ATOM 642 N N . ILE A 1 86 ? -1.396 -5.182 -2.244 1.00 89.62 86 ILE A N 1
ATOM 643 C CA . ILE A 1 86 ? -0.116 -4.543 -2.577 1.00 89.62 86 ILE A CA 1
ATOM 644 C C . ILE A 1 86 ? 0.950 -5.581 -2.935 1.00 89.62 86 ILE A C 1
ATOM 646 O O . ILE A 1 86 ? 1.627 -5.431 -3.953 1.00 89.62 86 ILE A O 1
ATOM 650 N N . LEU A 1 87 ? 1.068 -6.660 -2.158 1.00 91.00 87 LEU A N 1
ATOM 651 C CA . LEU A 1 87 ? 2.004 -7.748 -2.451 1.00 91.00 87 LEU A CA 1
ATOM 652 C C . LEU A 1 87 ? 1.688 -8.431 -3.788 1.00 91.00 87 LEU A C 1
ATOM 654 O O . LEU A 1 87 ? 2.606 -8.704 -4.561 1.00 91.00 87 LEU A O 1
ATOM 658 N N . VAL A 1 88 ? 0.406 -8.656 -4.091 1.00 92.38 88 VAL A N 1
ATOM 659 C CA . VAL A 1 88 ? -0.028 -9.217 -5.379 1.00 92.38 88 VAL A CA 1
ATOM 660 C C . VAL A 1 88 ? 0.356 -8.292 -6.536 1.00 92.38 88 VAL A C 1
ATOM 662 O O . VAL A 1 88 ? 0.918 -8.764 -7.521 1.00 92.38 88 VAL A O 1
ATOM 665 N N . PHE A 1 89 ? 0.127 -6.981 -6.425 1.00 90.50 89 PHE A N 1
ATOM 666 C CA . PHE A 1 89 ? 0.504 -6.036 -7.483 1.00 90.50 89 PHE A CA 1
ATOM 667 C C . PHE A 1 89 ? 2.015 -5.959 -7.706 1.00 90.50 89 PHE A C 1
ATOM 669 O O . PHE A 1 89 ? 2.458 -5.918 -8.854 1.00 90.50 89 PHE A O 1
ATOM 676 N N . ILE A 1 90 ? 2.805 -5.978 -6.630 1.00 89.69 90 ILE A N 1
ATOM 677 C CA . ILE A 1 90 ? 4.268 -6.018 -6.720 1.00 89.69 90 ILE A CA 1
ATOM 678 C C . ILE A 1 90 ? 4.717 -7.303 -7.421 1.00 89.69 90 ILE A C 1
ATOM 680 O O . ILE A 1 90 ? 5.519 -7.244 -8.353 1.00 89.69 90 ILE A O 1
ATOM 684 N N . TYR A 1 91 ? 4.165 -8.453 -7.026 1.00 89.75 91 TYR A N 1
ATOM 685 C CA . TYR A 1 91 ? 4.464 -9.737 -7.658 1.00 89.75 91 TYR A CA 1
ATOM 686 C C . TYR A 1 91 ? 4.139 -9.725 -9.157 1.00 89.75 91 TYR A C 1
ATOM 688 O O . TYR A 1 91 ? 4.995 -10.076 -9.969 1.00 89.75 91 TYR A O 1
ATOM 696 N N . LEU A 1 92 ? 2.947 -9.247 -9.535 1.00 89.19 92 LEU A N 1
ATOM 697 C CA . LEU A 1 92 ? 2.543 -9.123 -10.937 1.00 89.19 92 LEU A CA 1
ATOM 698 C C . LEU A 1 92 ? 3.508 -8.225 -11.726 1.00 89.19 92 LEU A C 1
ATOM 700 O O . LEU A 1 92 ? 3.931 -8.595 -12.825 1.00 89.19 92 LEU A O 1
ATOM 704 N N . ASN A 1 93 ? 3.931 -7.094 -11.155 1.00 86.25 93 ASN A N 1
ATOM 705 C CA . ASN A 1 93 ? 4.902 -6.219 -11.810 1.00 86.25 93 ASN A CA 1
ATOM 706 C C . ASN A 1 93 ? 6.267 -6.904 -12.009 1.00 86.25 93 ASN A C 1
ATOM 708 O O . ASN A 1 93 ? 6.860 -6.771 -13.074 1.00 86.25 93 ASN A O 1
ATOM 712 N N . PHE A 1 94 ? 6.752 -7.704 -11.054 1.00 84.38 94 PHE A N 1
ATOM 713 C CA . PHE A 1 94 ? 7.990 -8.473 -11.242 1.00 84.38 94 PHE A CA 1
ATOM 714 C C . PHE A 1 94 ? 7.845 -9.624 -12.243 1.00 84.38 94 PHE A C 1
ATOM 716 O O . PHE A 1 94 ? 8.764 -9.870 -13.024 1.00 84.38 94 PHE A O 1
ATOM 723 N N . THR A 1 95 ? 6.695 -10.302 -12.294 1.00 85.00 95 THR A N 1
ATOM 724 C CA . THR A 1 95 ? 6.458 -11.322 -13.332 1.00 85.00 95 THR A CA 1
ATOM 725 C C . THR A 1 95 ? 6.457 -10.729 -14.740 1.00 85.00 95 THR A C 1
ATOM 727 O O . THR A 1 95 ? 6.940 -11.378 -15.662 1.00 85.00 95 THR A O 1
ATOM 730 N N . ARG A 1 96 ? 6.019 -9.470 -14.906 1.00 79.75 96 ARG A N 1
ATOM 731 C CA . ARG A 1 96 ? 6.140 -8.730 -16.173 1.00 79.75 96 ARG A CA 1
ATOM 732 C C . ARG A 1 96 ? 7.599 -8.564 -16.606 1.00 79.75 96 ARG A C 1
ATOM 734 O O . ARG A 1 96 ? 7.880 -8.660 -17.795 1.00 79.75 96 ARG A O 1
ATOM 741 N N . TRP A 1 97 ? 8.511 -8.328 -15.663 1.00 74.31 97 TRP A N 1
ATOM 742 C CA . TRP A 1 97 ? 9.945 -8.219 -15.948 1.00 74.31 97 TRP A CA 1
ATOM 743 C C . TRP A 1 97 ? 10.588 -9.565 -16.297 1.00 74.31 97 TRP A C 1
ATOM 745 O O . TRP A 1 97 ? 11.423 -9.611 -17.190 1.00 74.31 97 TRP A O 1
ATOM 755 N N . ASN A 1 98 ? 10.186 -10.649 -15.628 1.00 66.69 98 ASN A N 1
ATOM 756 C CA . ASN A 1 98 ? 10.752 -11.988 -15.842 1.00 66.69 98 ASN A CA 1
ATOM 757 C C . ASN A 1 98 ? 10.149 -12.748 -17.038 1.00 66.69 98 ASN A C 1
ATOM 759 O O . ASN A 1 98 ? 10.649 -13.812 -17.393 1.00 66.69 98 ASN A O 1
ATOM 763 N N . GLY A 1 99 ? 9.054 -12.255 -17.620 1.00 58.34 99 GLY A N 1
ATOM 764 C CA . GLY A 1 99 ? 8.424 -12.835 -18.810 1.00 58.34 99 GLY A CA 1
ATOM 765 C 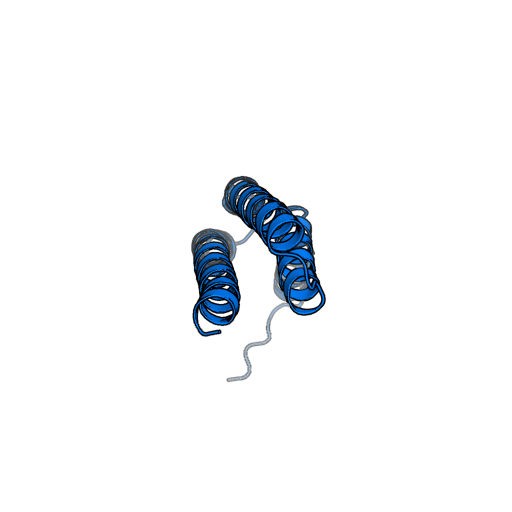C . GLY A 1 99 ? 9.033 -12.381 -20.143 1.00 58.34 99 GLY A C 1
ATOM 766 O O . GLY A 1 99 ? 8.497 -12.753 -21.185 1.00 58.34 99 GLY A O 1
ATOM 767 N N . HIS A 1 100 ? 10.096 -11.569 -20.109 1.00 46.56 100 HIS A N 1
ATOM 768 C CA . HIS A 1 100 ? 10.824 -11.042 -21.268 1.00 46.56 100 HIS A CA 1
ATOM 769 C C . HIS A 1 100 ? 12.222 -11.651 -21.394 1.00 46.56 100 HIS A C 1
ATOM 771 O O . HIS A 1 100 ? 12.893 -11.810 -20.350 1.00 46.56 100 HIS A O 1
#

Foldseek 3Di:
DPPPPPPVVVCVVVPCDPLNVLLVQLVVLLVVLVVDPDPVSLVVSLVSSLVSLVVSQVVQQDDDPPDDPVSNVCSNVVSVVSNVVSVVSSVVSVVVVVVD

Sequence (100 aa):
MEEEMDSGELKEWVGIKPADLLVYASCVAIVAMYFTKSILLDSALSVVAIVLCIISCFVGMRADENLSGFTNVVKKVVYPVCLVAILVFIYLNFTRWNGH

Secondary structure (DSSP, 8-state):
------HHHHHHHHS--HHHHHHHHHHHHHHHHHH---HHHHHHHHHHHHHHHHHHHHHHTS--TTS-HHHHHHHHHHHHHHHHHHHHHHHHHHHHHHT-

Mean predicted aligned error: 8.39 Å

Solvent-accessible surface area (ba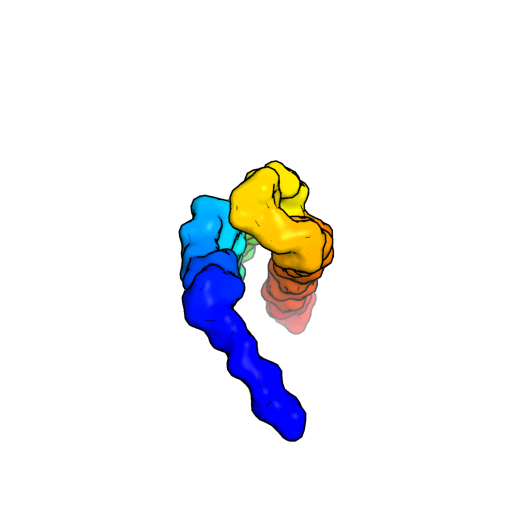ckbone atoms only — not comparable to full-atom values): 5591 Å² total; per-residue (Å²): 135,84,77,80,75,53,70,68,58,55,50,64,73,66,52,82,44,78,29,51,55,29,42,50,52,20,51,52,34,55,58,50,38,76,76,52,94,44,73,68,58,38,50,53,36,48,52,50,21,50,51,34,30,52,52,17,31,64,60,43,49,52,80,53,93,91,50,55,72,64,58,47,52,50,35,53,49,51,39,56,51,51,44,52,52,51,53,50,53,51,49,53,57,51,50,61,62,70,74,104

Nearest PDB structures (foldseek):
  4jyx-assembly2_D  TM=4.309E-01  e=1.698E+00  Paraglaciecola sp. T6c
  8xyv-assembly2_B  TM=4.781E-01  e=3.476E+00  synthetic construct
  8xyv-assembly1_A  TM=3.742E-01  e=3.290E+00  synthetic construct